Protein AF-A0A8J4T3T4-F1 (afdb_monomer_lite)

Structure (mmCIF, N/CA/C/O backbone):
data_AF-A0A8J4T3T4-F1
#
_entry.id   AF-A0A8J4T3T4-F1
#
loop_
_atom_site.group_PDB
_atom_site.id
_atom_site.type_symbol
_atom_site.label_atom_id
_atom_site.label_alt_id
_atom_site.label_comp_id
_atom_site.label_asym_id
_atom_site.label_entity_id
_atom_site.label_seq_id
_atom_site.pdbx_PDB_ins_code
_atom_site.Cartn_x
_atom_site.Cartn_y
_atom_site.Cartn_z
_atom_site.occupancy
_atom_site.B_iso_or_equiv
_atom_site.auth_seq_id
_atom_site.auth_comp_id
_atom_site.auth_asym_id
_atom_site.auth_atom_id
_atom_site.pdbx_PDB_model_num
ATOM 1 N N . MET A 1 1 ? -55.109 22.634 46.870 1.00 39.25 1 MET A N 1
ATOM 2 C CA . MET A 1 1 ? -54.175 21.512 47.119 1.00 39.25 1 MET A CA 1
ATOM 3 C C . MET A 1 1 ? -54.034 20.694 45.843 1.00 39.25 1 MET A C 1
ATOM 5 O O . MET A 1 1 ? -54.940 19.934 45.552 1.00 39.25 1 MET A O 1
ATOM 9 N N . LEU A 1 2 ? -52.961 20.878 45.070 1.00 35.53 2 LEU A N 1
ATOM 10 C CA . LEU A 1 2 ? -52.503 19.921 44.046 1.00 35.53 2 LEU A CA 1
ATOM 11 C C . LEU A 1 2 ? -51.121 20.370 43.555 1.00 35.53 2 LEU A C 1
ATOM 13 O O . LEU A 1 2 ? -50.955 20.935 42.481 1.00 35.53 2 LEU A O 1
ATOM 17 N N . ALA A 1 3 ? -50.116 20.167 44.406 1.00 38.81 3 ALA A N 1
ATOM 18 C CA . ALA A 1 3 ? -48.725 20.261 43.994 1.00 38.81 3 ALA A CA 1
ATOM 19 C C . ALA A 1 3 ? -48.353 18.931 43.324 1.00 38.81 3 ALA A C 1
ATOM 21 O O . ALA A 1 3 ? -47.914 17.988 43.986 1.00 38.81 3 ALA A O 1
ATOM 22 N N . VAL A 1 4 ? -48.580 18.837 42.011 1.00 45.38 4 VAL A N 1
ATOM 23 C CA . VAL A 1 4 ? -48.043 17.753 41.180 1.00 45.38 4 VAL A CA 1
ATOM 24 C C . VAL A 1 4 ? -46.530 17.942 41.131 1.00 45.38 4 VAL A C 1
ATOM 26 O O . VAL A 1 4 ? -45.985 18.680 40.315 1.00 45.38 4 VAL A O 1
ATOM 29 N N . THR A 1 5 ? -45.839 17.309 42.071 1.00 44.53 5 THR A N 1
ATOM 30 C CA . THR A 1 5 ? -44.384 17.220 42.067 1.00 44.53 5 THR A CA 1
ATOM 31 C C . THR A 1 5 ? -43.987 16.207 40.998 1.00 44.53 5 THR A C 1
ATOM 33 O O . THR A 1 5 ? -43.936 15.002 41.241 1.00 44.53 5 THR A O 1
ATOM 36 N N . LEU A 1 6 ? -43.711 16.703 39.788 1.00 42.75 6 LEU A N 1
ATOM 37 C CA . LEU A 1 6 ? -42.967 15.981 38.756 1.00 42.75 6 LEU A CA 1
ATOM 38 C C . LEU A 1 6 ? -41.566 15.670 39.304 1.00 42.75 6 LEU A C 1
ATOM 40 O O . LEU A 1 6 ? -40.599 16.380 39.033 1.00 42.75 6 LEU A O 1
ATOM 44 N N . ARG A 1 7 ? -41.437 14.604 40.104 1.00 40.16 7 ARG A N 1
ATOM 45 C CA . ARG A 1 7 ? -40.135 13.993 40.370 1.00 40.16 7 ARG A CA 1
ATOM 46 C C . ARG A 1 7 ? -39.658 13.398 39.054 1.00 40.16 7 ARG A C 1
ATOM 48 O O . ARG A 1 7 ? -39.972 12.254 38.730 1.00 40.16 7 ARG A O 1
ATOM 55 N N . MET A 1 8 ? -38.893 14.184 38.302 1.00 42.91 8 MET A N 1
ATOM 56 C CA . MET A 1 8 ? -37.979 13.643 37.308 1.00 42.91 8 MET A CA 1
ATOM 57 C C . MET A 1 8 ? -37.124 12.602 38.026 1.00 42.91 8 MET A C 1
ATOM 59 O O . MET A 1 8 ? -36.347 12.902 38.933 1.00 42.91 8 MET A O 1
ATOM 63 N N . ASN A 1 9 ? -37.376 11.344 37.684 1.00 43.09 9 ASN A N 1
ATOM 64 C CA . ASN A 1 9 ? -36.666 10.180 38.175 1.00 43.09 9 ASN A CA 1
ATOM 65 C C . ASN A 1 9 ? -35.253 10.213 37.580 1.00 43.09 9 ASN A C 1
ATOM 67 O O . ASN A 1 9 ? -34.970 9.523 36.603 1.00 43.09 9 ASN A O 1
ATOM 71 N N . ASN A 1 10 ? -34.390 11.052 38.155 1.00 49.22 10 ASN A N 1
ATOM 72 C CA . ASN A 1 10 ? -32.965 11.140 37.858 1.00 49.22 10 ASN A CA 1
ATOM 73 C C . ASN A 1 10 ? -32.270 9.866 38.358 1.00 49.22 10 ASN A C 1
ATOM 75 O O . ASN A 1 10 ? -31.515 9.882 39.329 1.00 49.22 10 ASN A O 1
ATOM 79 N N . LYS A 1 11 ? -32.533 8.728 37.711 1.00 50.09 11 LYS A N 1
ATOM 80 C CA . LYS A 1 11 ? -31.604 7.603 37.781 1.00 50.09 11 LYS A CA 1
ATOM 81 C C . LYS A 1 11 ? -30.396 8.001 36.932 1.00 50.09 11 LYS A C 1
ATOM 83 O O . LYS A 1 11 ? -30.601 8.367 35.776 1.00 50.09 11 LYS A O 1
ATOM 88 N N . PRO A 1 12 ? -29.159 7.951 37.454 1.00 42.62 12 PRO A N 1
ATOM 89 C CA . PRO A 1 12 ? -27.990 8.207 36.632 1.00 42.62 12 PRO A CA 1
ATOM 90 C C . PRO A 1 12 ? -27.937 7.118 35.561 1.00 42.62 12 PRO A C 1
ATOM 92 O O . PRO A 1 12 ? -27.625 5.960 35.842 1.00 42.62 12 PRO A O 1
ATOM 95 N N . HIS A 1 13 ? -28.311 7.473 34.334 1.00 48.62 13 HIS A N 1
ATOM 96 C CA . HIS A 1 13 ? -28.041 6.649 33.171 1.00 48.62 13 HIS A CA 1
ATOM 97 C C . HIS A 1 13 ? -26.522 6.507 33.089 1.00 48.62 13 HIS A C 1
ATOM 99 O O . HIS A 1 13 ? -25.823 7.476 32.800 1.00 48.62 13 HIS A O 1
ATOM 105 N N . GLN A 1 14 ? -25.993 5.322 33.398 1.00 47.62 14 GLN A N 1
ATOM 106 C CA . GLN A 1 14 ? -24.573 5.044 33.214 1.00 47.62 14 GLN A CA 1
ATOM 107 C C . GLN A 1 14 ? -24.295 4.898 31.714 1.00 47.62 14 GLN A C 1
ATOM 109 O O . GLN A 1 14 ? -24.202 3.796 31.180 1.00 47.62 14 GLN A O 1
ATOM 114 N N . CYS A 1 15 ? -24.195 6.028 31.012 1.00 50.44 15 CYS A N 1
ATOM 115 C CA . CYS A 1 15 ? -23.585 6.080 29.692 1.00 50.44 15 CYS A CA 1
ATOM 116 C C . CYS A 1 15 ? -22.118 5.672 29.852 1.00 50.44 15 CYS A C 1
ATOM 118 O O . CYS A 1 15 ? -21.277 6.495 30.207 1.00 50.44 15 CYS A O 1
ATOM 120 N N . LYS A 1 16 ? -21.797 4.395 29.617 1.00 58.03 16 LYS A N 1
ATOM 121 C CA . LYS A 1 16 ? -20.397 3.981 29.504 1.00 58.03 16 LYS A CA 1
ATOM 122 C C . LYS A 1 16 ? -19.777 4.736 28.320 1.00 58.03 16 LYS A C 1
ATOM 124 O O . LYS A 1 16 ? -20.340 4.680 27.223 1.00 58.03 16 LYS A O 1
ATOM 129 N N . PRO A 1 17 ? -18.652 5.445 28.508 1.00 56.56 17 PRO A N 1
ATOM 130 C CA . PRO A 1 17 ? -18.022 6.183 27.423 1.00 56.56 17 PRO A CA 1
ATOM 131 C C . PRO A 1 17 ? -17.591 5.210 26.315 1.00 56.56 17 PRO A C 1
ATOM 133 O O . PRO A 1 17 ? -16.733 4.355 26.515 1.00 56.56 17 PRO A O 1
ATOM 136 N N . ARG A 1 18 ? -18.206 5.337 25.130 1.00 62.97 18 ARG A N 1
ATOM 137 C CA . ARG A 1 18 ? -17.883 4.570 23.908 1.00 62.97 18 ARG A CA 1
ATOM 138 C C . ARG A 1 18 ? -16.712 5.169 23.116 1.00 62.97 18 ARG A C 1
ATOM 140 O O . ARG A 1 18 ? -16.503 4.792 21.967 1.00 62.97 18 ARG A O 1
ATOM 147 N N . THR A 1 19 ? -15.937 6.083 23.700 1.00 69.75 19 THR A N 1
ATOM 148 C CA . THR A 1 19 ? -14.845 6.800 23.018 1.00 69.75 19 THR A CA 1
ATOM 149 C C . THR A 1 19 ? -13.894 5.842 22.293 1.00 69.75 19 THR A C 1
ATOM 151 O O . THR A 1 19 ? -13.558 6.086 21.142 1.00 69.75 19 THR A O 1
ATOM 154 N N . ALA A 1 20 ? -13.577 4.693 22.902 1.00 72.44 20 ALA A N 1
ATOM 155 C CA . ALA A 1 20 ? -12.720 3.655 22.319 1.00 72.44 20 ALA A CA 1
ATOM 156 C C . ALA A 1 20 ? -13.289 2.979 21.048 1.00 72.44 20 ALA A C 1
ATOM 158 O O . ALA A 1 20 ? -12.543 2.471 20.214 1.00 72.44 20 ALA A O 1
ATOM 159 N N . GLN A 1 21 ? -14.610 2.952 20.877 1.00 80.81 21 GLN A N 1
ATOM 160 C CA . GLN A 1 21 ? -15.260 2.330 19.715 1.00 80.81 21 GLN A CA 1
ATOM 161 C C . GLN A 1 21 ? -15.253 3.270 18.518 1.00 80.81 21 GLN A C 1
ATOM 163 O O . GLN A 1 21 ? -14.997 2.860 17.392 1.00 80.81 21 GLN A O 1
ATOM 168 N N . TYR A 1 22 ? -15.493 4.556 18.774 1.00 81.94 22 TYR A N 1
ATOM 169 C CA . TYR A 1 22 ? -15.401 5.575 17.738 1.00 81.94 22 TYR A CA 1
ATOM 170 C C . TYR A 1 22 ? -13.957 5.759 17.273 1.00 81.94 22 TYR A C 1
ATOM 172 O O . TYR A 1 22 ? -13.722 5.867 16.075 1.00 81.94 22 TYR A O 1
ATOM 180 N N . THR A 1 23 ? -12.978 5.717 18.183 1.00 85.12 23 THR A N 1
ATOM 181 C CA . THR A 1 23 ? -11.561 5.801 17.800 1.00 85.12 23 THR A CA 1
ATOM 182 C C . THR A 1 23 ? -11.107 4.593 16.986 1.00 85.12 23 THR A C 1
ATOM 184 O O . THR A 1 23 ? -10.385 4.772 16.010 1.00 85.12 23 THR A O 1
ATOM 187 N N . THR A 1 24 ? -11.551 3.379 17.325 1.00 88.31 24 THR A N 1
ATOM 188 C CA . THR A 1 24 ? -11.223 2.170 16.545 1.00 88.31 24 THR A CA 1
ATOM 189 C C . THR A 1 24 ? -11.907 2.151 15.181 1.00 88.31 24 THR A C 1
ATOM 191 O O . THR A 1 24 ? -11.264 1.785 14.199 1.00 88.31 24 THR A O 1
ATOM 194 N N . LEU A 1 25 ? -13.155 2.623 15.082 1.00 89.44 25 LEU A N 1
ATOM 195 C CA . LEU A 1 25 ? -13.863 2.764 13.807 1.00 89.44 25 LEU A CA 1
ATOM 196 C C . LEU A 1 25 ? -13.187 3.793 12.891 1.00 89.44 25 LEU A C 1
ATOM 198 O O . LEU A 1 25 ? -12.900 3.498 11.732 1.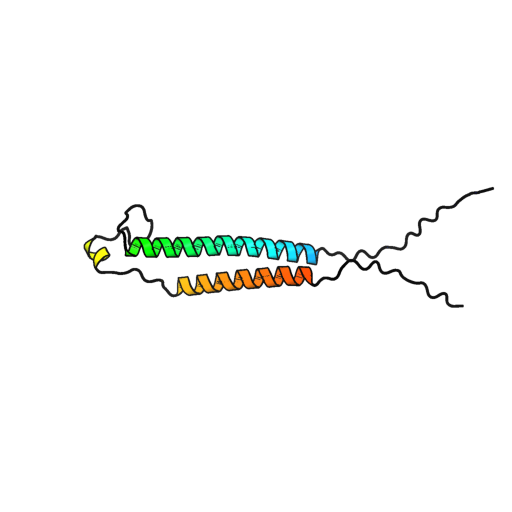00 89.44 25 LEU A O 1
ATOM 202 N N . ILE A 1 26 ? -12.891 4.985 13.420 1.00 90.44 26 ILE A N 1
ATOM 203 C CA . ILE A 1 26 ? -12.227 6.058 12.666 1.00 90.44 26 ILE A CA 1
ATOM 204 C C . ILE A 1 26 ? -10.811 5.627 12.267 1.00 90.44 26 ILE A C 1
ATOM 206 O O . ILE A 1 26 ? -10.430 5.773 11.108 1.00 90.44 26 ILE A O 1
ATOM 210 N N . GLY A 1 27 ? -10.050 5.039 13.195 1.00 92.00 27 GLY A N 1
ATOM 211 C CA . GLY A 1 27 ? -8.708 4.526 12.921 1.00 92.00 27 GLY A CA 1
ATOM 212 C C . GLY A 1 27 ? -8.707 3.441 11.843 1.00 92.00 27 GLY A C 1
ATOM 213 O O . GLY A 1 27 ? -7.905 3.500 10.913 1.00 92.00 27 GLY A O 1
ATOM 214 N N . GLY A 1 28 ? -9.653 2.500 11.910 1.00 92.69 28 GLY A N 1
ATOM 215 C CA . GLY A 1 28 ? -9.830 1.462 10.895 1.00 92.69 28 GLY A CA 1
ATOM 216 C C . GLY A 1 28 ? -10.162 2.029 9.513 1.00 92.69 28 GLY A C 1
ATOM 217 O O . GLY A 1 28 ? -9.568 1.599 8.524 1.00 92.69 28 GLY A O 1
ATOM 218 N N . ALA A 1 29 ? -11.047 3.028 9.437 1.00 93.56 29 ALA A N 1
ATOM 219 C CA . ALA A 1 29 ? -11.423 3.680 8.181 1.00 93.56 29 ALA A CA 1
ATOM 220 C C . ALA A 1 29 ? -10.260 4.462 7.547 1.00 93.56 29 ALA A C 1
ATOM 222 O O . ALA A 1 29 ? -10.035 4.365 6.341 1.00 93.56 29 ALA A O 1
ATOM 223 N N . ILE A 1 30 ? -9.484 5.190 8.358 1.00 95.19 30 ILE A N 1
ATOM 224 C CA . ILE A 1 30 ? -8.285 5.907 7.901 1.00 95.19 30 ILE A CA 1
ATOM 225 C C . ILE A 1 30 ? -7.253 4.916 7.352 1.00 95.19 30 ILE A C 1
ATOM 227 O O . ILE A 1 30 ? -6.754 5.103 6.243 1.00 95.19 30 ILE A O 1
ATOM 231 N N . LEU A 1 31 ? -6.980 3.830 8.087 1.00 94.50 31 LEU A N 1
ATOM 232 C CA . LEU A 1 31 ? -6.072 2.769 7.640 1.00 94.50 31 LEU A CA 1
ATOM 233 C C . LEU A 1 31 ? -6.527 2.138 6.321 1.00 94.50 31 LEU A C 1
ATOM 235 O O . LEU A 1 31 ? -5.688 1.847 5.474 1.00 94.50 31 LEU A O 1
ATOM 239 N N . TRP A 1 32 ? -7.837 1.967 6.125 1.00 94.44 32 TRP A N 1
ATOM 240 C CA . TRP A 1 32 ? -8.386 1.429 4.882 1.00 94.44 32 TRP A CA 1
ATOM 241 C C . TRP A 1 32 ? -8.087 2.338 3.686 1.00 94.44 32 TRP A C 1
ATOM 243 O O . TRP A 1 32 ? -7.598 1.882 2.654 1.00 94.44 32 TRP A O 1
ATOM 253 N N . PHE A 1 33 ? -8.335 3.642 3.844 1.00 94.62 33 PHE A N 1
ATOM 254 C CA . PHE A 1 33 ? -8.065 4.637 2.806 1.00 94.62 33 PHE A CA 1
ATOM 255 C C . PHE A 1 33 ? -6.574 4.738 2.473 1.00 94.62 33 PHE A C 1
ATOM 257 O O . PHE A 1 33 ? -6.208 4.772 1.299 1.00 94.62 33 PHE A O 1
ATOM 264 N N . LEU A 1 34 ? -5.709 4.741 3.490 1.00 93.94 34 LEU A N 1
ATOM 265 C CA . LEU A 1 34 ? -4.256 4.729 3.303 1.00 93.94 34 LEU A CA 1
ATOM 266 C C . LEU A 1 34 ? -3.786 3.473 2.565 1.00 93.94 34 LEU A C 1
ATOM 268 O O . LEU A 1 34 ? -2.987 3.585 1.637 1.00 93.94 34 LEU A O 1
ATOM 272 N N . ALA A 1 35 ? -4.311 2.299 2.924 1.00 93.19 35 ALA A N 1
ATOM 273 C CA . ALA A 1 35 ? -4.006 1.051 2.231 1.00 93.19 35 ALA A CA 1
ATOM 274 C C . ALA A 1 35 ? -4.441 1.100 0.755 1.00 93.19 35 ALA A C 1
ATOM 276 O O . ALA A 1 35 ? -3.709 0.654 -0.124 1.00 93.19 35 ALA A O 1
ATOM 277 N N . LEU A 1 36 ? -5.588 1.715 0.450 1.00 95.38 36 LEU A N 1
ATOM 278 C CA . LEU A 1 36 ? -6.061 1.878 -0.926 1.00 95.38 36 LEU A CA 1
ATOM 279 C C . LEU A 1 36 ? -5.147 2.802 -1.743 1.00 95.38 36 LEU A C 1
ATOM 281 O O . LEU A 1 36 ? -4.747 2.444 -2.850 1.00 95.38 36 LEU A O 1
ATOM 285 N N . ILE A 1 37 ? -4.760 3.957 -1.197 1.00 95.19 37 ILE A N 1
ATOM 286 C CA . ILE A 1 37 ? -3.820 4.875 -1.864 1.00 95.19 37 ILE A CA 1
ATOM 287 C C . ILE A 1 37 ? -2.469 4.185 -2.100 1.00 95.19 37 ILE A C 1
ATOM 289 O O . ILE A 1 37 ? -1.882 4.296 -3.181 1.00 95.19 37 ILE A O 1
ATOM 293 N N . TYR A 1 38 ? -1.988 3.436 -1.107 1.00 94.19 38 TYR A N 1
ATOM 294 C CA . TYR A 1 38 ? -0.744 2.683 -1.215 1.00 94.19 38 TYR A CA 1
ATOM 295 C C . TYR A 1 38 ? -0.834 1.578 -2.277 1.00 94.19 38 TYR A C 1
ATOM 297 O O . TYR A 1 38 ? 0.074 1.432 -3.094 1.00 94.19 38 TYR A O 1
ATOM 305 N N . PHE A 1 39 ? -1.962 0.867 -2.351 1.00 94.31 39 PHE A N 1
ATOM 306 C CA . PHE A 1 39 ? -2.234 -0.113 -3.399 1.00 94.31 39 PHE A CA 1
ATOM 307 C C . PHE A 1 39 ? -2.200 0.506 -4.801 1.00 94.31 39 PHE A C 1
ATOM 309 O O . PHE A 1 39 ? -1.508 -0.010 -5.678 1.00 94.31 39 PHE A O 1
ATOM 316 N N . VAL A 1 40 ? -2.891 1.632 -5.011 1.00 94.75 40 V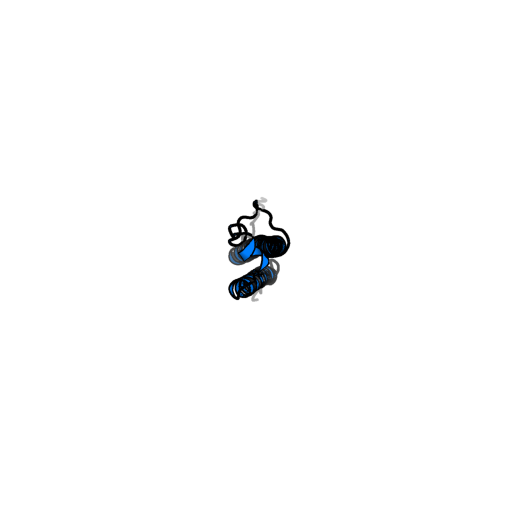AL A N 1
ATOM 317 C CA . VAL A 1 40 ? -2.877 2.342 -6.302 1.00 94.75 40 VAL A CA 1
ATOM 318 C C . VAL A 1 40 ? -1.453 2.754 -6.675 1.00 94.75 40 VAL A C 1
ATOM 320 O O . VAL A 1 40 ? -1.040 2.577 -7.819 1.00 94.75 40 VAL A O 1
ATOM 323 N N . SER A 1 41 ? -0.672 3.226 -5.702 1.00 92.69 41 SER A N 1
ATOM 324 C CA . SER A 1 41 ? 0.734 3.590 -5.913 1.00 92.69 41 SER A CA 1
ATOM 325 C C . SER A 1 41 ? 1.582 2.392 -6.359 1.00 92.69 41 SER A C 1
ATOM 327 O O . SER A 1 41 ? 2.388 2.526 -7.276 1.00 92.69 41 SER A O 1
ATOM 329 N N . LEU A 1 42 ? 1.373 1.205 -5.772 1.00 91.94 42 LEU A N 1
ATOM 330 C CA . LEU A 1 42 ? 2.061 -0.023 -6.190 1.00 91.94 42 LEU A CA 1
ATOM 331 C C . LEU A 1 42 ? 1.694 -0.444 -7.616 1.00 91.94 42 LEU A C 1
ATOM 333 O O . LEU A 1 42 ? 2.570 -0.874 -8.364 1.00 91.94 42 LEU A O 1
ATOM 337 N N . VAL A 1 43 ? 0.422 -0.307 -8.001 1.00 91.44 43 VAL A N 1
ATOM 338 C CA . VAL A 1 43 ? -0.039 -0.618 -9.363 1.00 91.44 43 VAL A CA 1
ATOM 339 C C . VAL A 1 43 ? 0.588 0.335 -10.376 1.00 91.44 43 VAL A C 1
ATOM 341 O O . VAL A 1 43 ? 1.104 -0.121 -11.394 1.00 91.44 43 VAL A O 1
ATOM 344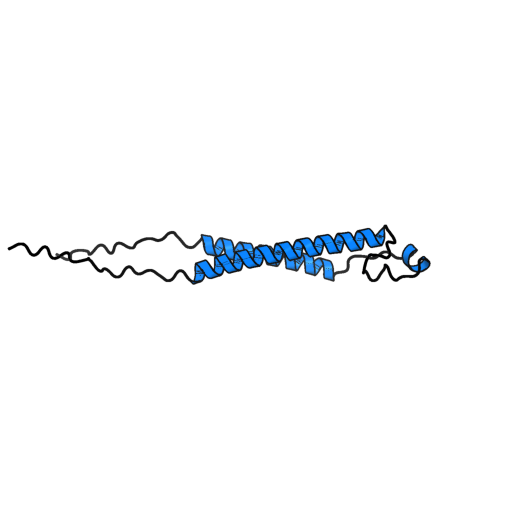 N N . LEU A 1 44 ? 0.595 1.639 -10.087 1.00 89.25 44 LEU A N 1
ATOM 345 C CA . LEU A 1 44 ? 1.229 2.638 -10.949 1.00 89.25 44 LEU A CA 1
ATOM 346 C C . LEU A 1 44 ? 2.734 2.396 -11.077 1.00 89.25 44 LEU A C 1
ATOM 348 O O . LEU A 1 44 ? 3.263 2.458 -12.180 1.00 89.25 44 LEU A O 1
ATOM 352 N N . PHE A 1 45 ? 3.413 2.061 -9.979 1.00 86.50 45 PHE A N 1
ATOM 353 C CA . PHE A 1 45 ? 4.830 1.707 -10.013 1.00 86.50 45 PHE A CA 1
ATOM 354 C C . PHE A 1 45 ? 5.091 0.494 -10.915 1.00 86.50 45 PHE A C 1
ATOM 356 O O . PHE A 1 45 ? 5.964 0.539 -11.780 1.00 86.50 45 PHE A O 1
ATOM 363 N N . LEU A 1 46 ? 4.308 -0.576 -10.757 1.00 86.12 46 LEU A N 1
ATOM 364 C CA . LEU A 1 46 ? 4.460 -1.784 -11.566 1.00 86.12 46 LEU A CA 1
ATOM 365 C C . LEU A 1 46 ? 4.156 -1.522 -13.046 1.00 86.12 46 LEU A C 1
ATOM 367 O O . LEU A 1 46 ? 4.847 -2.048 -13.921 1.00 86.12 46 LEU A O 1
ATOM 371 N N . PHE A 1 47 ? 3.165 -0.677 -13.329 1.00 84.94 47 PHE A N 1
ATOM 372 C CA . PHE A 1 47 ? 2.873 -0.219 -14.681 1.00 84.94 47 PHE A CA 1
ATOM 373 C C . PHE A 1 47 ? 4.055 0.552 -15.278 1.00 84.94 47 PHE A C 1
ATOM 375 O O . PHE A 1 47 ? 4.487 0.210 -16.374 1.00 84.94 47 PHE A O 1
ATOM 382 N N . SER A 1 48 ? 4.636 1.511 -14.551 1.00 81.25 48 SER A N 1
ATOM 383 C CA . SER A 1 48 ? 5.799 2.278 -15.016 1.00 81.25 48 SER A CA 1
ATOM 384 C C . SER A 1 48 ? 7.000 1.386 -15.331 1.00 81.25 48 SER A C 1
ATOM 386 O O . SER A 1 48 ? 7.558 1.503 -16.415 1.00 81.25 48 SER A O 1
ATOM 388 N N . VAL A 1 49 ? 7.342 0.436 -14.450 1.00 80.19 49 VAL A N 1
ATOM 389 C CA . VAL A 1 49 ? 8.434 -0.531 -14.695 1.00 80.19 49 VAL A CA 1
ATOM 390 C C . VAL A 1 49 ? 8.143 -1.391 -15.929 1.00 80.19 49 VAL A C 1
ATOM 392 O O . VAL A 1 49 ? 9.026 -1.676 -16.735 1.00 80.19 49 VAL A O 1
ATOM 395 N N . THR A 1 50 ? 6.886 -1.799 -16.110 1.00 81.12 50 THR A N 1
ATOM 396 C CA . THR A 1 50 ? 6.485 -2.587 -17.281 1.00 81.12 50 THR A CA 1
ATOM 397 C C . THR A 1 50 ? 6.616 -1.765 -18.560 1.00 81.12 50 THR A C 1
ATOM 399 O O . THR A 1 50 ? 7.192 -2.242 -19.532 1.00 81.12 50 THR A O 1
ATOM 402 N N . VAL A 1 51 ? 6.132 -0.522 -18.569 1.00 78.81 51 VAL A N 1
ATOM 403 C CA . VAL A 1 51 ? 6.246 0.371 -19.729 1.00 78.81 51 VAL A CA 1
ATOM 404 C C . VAL A 1 51 ? 7.710 0.657 -20.049 1.00 78.81 51 VAL A C 1
ATOM 406 O O . VAL A 1 51 ? 8.093 0.504 -21.204 1.00 78.81 51 VAL A O 1
ATOM 409 N N . GLU A 1 52 ? 8.546 0.954 -19.051 1.00 75.00 52 GLU A N 1
ATOM 410 C CA . GLU A 1 52 ? 9.987 1.168 -19.244 1.00 75.00 52 GLU A CA 1
ATOM 411 C C . GLU A 1 52 ? 10.710 -0.058 -19.803 1.00 75.00 52 GLU A C 1
ATOM 413 O O . GLU A 1 52 ? 11.735 0.095 -20.465 1.00 75.00 52 GLU A O 1
ATOM 418 N N . ASN A 1 53 ? 10.181 -1.267 -19.598 1.00 76.25 53 ASN A N 1
ATOM 419 C CA . ASN A 1 53 ? 10.746 -2.481 -20.175 1.00 76.25 53 ASN A CA 1
ATOM 420 C C . ASN A 1 53 ? 10.437 -2.670 -21.669 1.00 76.25 53 ASN A C 1
ATOM 422 O O . ASN A 1 53 ? 11.212 -3.348 -22.344 1.00 76.25 53 ASN A O 1
ATOM 426 N N . PHE A 1 54 ? 9.338 -2.104 -22.179 1.00 73.50 54 PHE A N 1
ATOM 427 C CA . PHE A 1 54 ? 8.863 -2.339 -23.552 1.00 73.50 54 PHE A CA 1
ATOM 428 C C . PHE A 1 54 ? 8.882 -1.098 -24.448 1.00 73.50 54 PHE A C 1
ATOM 430 O O . PHE A 1 54 ? 8.932 -1.232 -25.668 1.00 73.50 54 PHE A O 1
ATOM 437 N N . HIS A 1 55 ? 8.822 0.098 -23.868 1.00 70.31 55 HIS A N 1
ATOM 438 C CA . HIS A 1 55 ? 8.809 1.361 -24.590 1.00 70.31 55 HIS A CA 1
ATOM 439 C C . HIS A 1 55 ? 9.883 2.283 -24.026 1.00 70.31 55 HIS A C 1
ATOM 441 O O . HIS A 1 55 ? 9.865 2.657 -22.8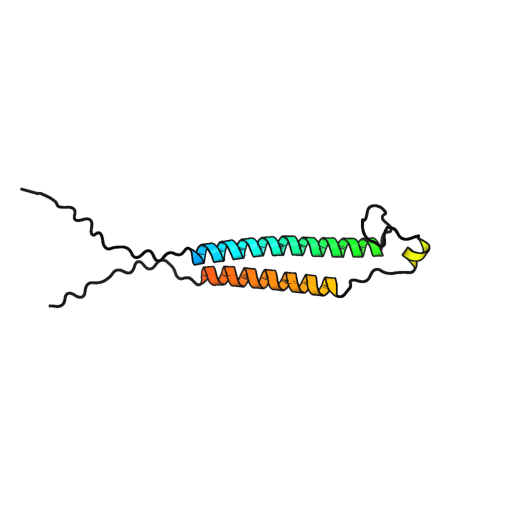52 1.00 70.31 55 HIS A O 1
ATOM 447 N N . LYS A 1 56 ? 10.804 2.695 -24.901 1.00 65.44 56 LYS A N 1
ATOM 448 C CA . LYS A 1 56 ? 11.824 3.683 -24.569 1.00 65.44 56 LYS A CA 1
ATOM 449 C C . LYS A 1 56 ? 11.209 5.076 -24.617 1.00 65.44 56 LYS A C 1
ATOM 451 O O . LYS A 1 56 ? 11.352 5.792 -25.604 1.00 65.44 56 LYS A O 1
ATOM 456 N N . ASP A 1 57 ? 10.479 5.435 -23.573 1.00 62.72 57 ASP A N 1
ATOM 457 C CA . ASP A 1 57 ? 9.805 6.724 -23.499 1.00 62.72 57 ASP A CA 1
ATOM 458 C C . ASP A 1 57 ? 10.577 7.662 -22.540 1.00 62.72 57 ASP A C 1
ATOM 460 O O . ASP A 1 57 ? 10.658 7.402 -21.336 1.00 62.72 57 ASP A O 1
ATOM 464 N N . PRO A 1 58 ? 11.211 8.740 -23.053 1.00 60.72 58 PRO A N 1
ATOM 465 C CA . PRO A 1 58 ? 12.088 9.625 -22.275 1.00 60.72 58 PRO A CA 1
ATOM 466 C C . PRO A 1 58 ? 11.342 10.469 -21.231 1.00 60.72 58 PRO A C 1
ATOM 468 O O . PRO A 1 58 ? 11.967 11.226 -20.492 1.00 60.72 58 PRO A O 1
ATOM 471 N N . LYS A 1 59 ? 10.008 10.378 -21.184 1.00 63.47 59 LYS A N 1
ATOM 472 C CA . LYS A 1 59 ? 9.171 11.052 -20.186 1.00 63.47 59 LYS A CA 1
ATOM 473 C C . LYS A 1 59 ? 9.010 10.259 -18.888 1.00 63.47 59 LYS A C 1
ATOM 475 O O . LYS A 1 59 ? 8.515 10.827 -17.915 1.00 63.47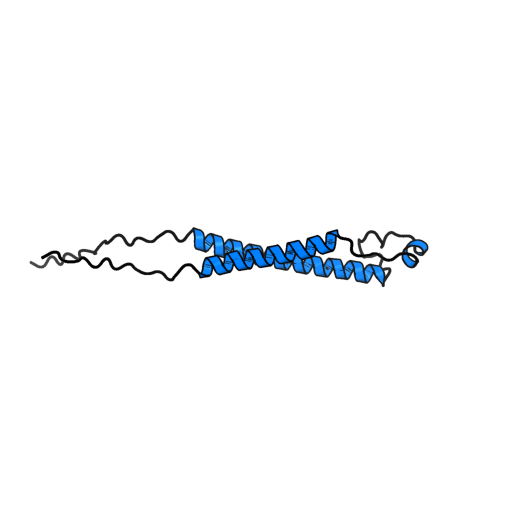 59 LYS A O 1
ATOM 480 N N . LEU A 1 60 ? 9.395 8.981 -18.851 1.00 59.62 60 LEU A N 1
ATOM 481 C CA . LEU A 1 60 ? 9.376 8.203 -17.611 1.00 59.62 60 LEU A CA 1
ATOM 482 C C . LEU A 1 60 ? 10.630 8.488 -16.772 1.00 59.62 60 LEU A C 1
ATOM 484 O O . LEU A 1 60 ? 11.741 8.596 -17.287 1.00 59.62 60 LEU A O 1
ATOM 488 N N . LEU A 1 61 ? 10.428 8.643 -15.464 1.00 59.16 61 LEU A N 1
ATOM 489 C CA . LEU A 1 61 ? 11.438 9.058 -14.480 1.00 59.16 61 LEU A CA 1
ATOM 490 C C . LEU A 1 61 ? 12.251 7.890 -13.885 1.00 59.16 61 LEU A C 1
ATOM 492 O O . LEU A 1 61 ? 12.958 8.095 -12.898 1.00 59.16 61 LEU A O 1
ATOM 496 N N . GLY A 1 62 ? 12.136 6.666 -14.405 1.00 60.88 62 GLY A N 1
ATOM 497 C CA . GLY A 1 62 ? 12.872 5.525 -13.871 1.00 60.88 62 GLY A CA 1
ATOM 498 C C . GLY A 1 62 ? 14.348 5.526 -14.247 1.00 60.88 62 GLY A C 1
ATOM 499 O O . GLY A 1 62 ? 14.801 6.170 -15.194 1.00 60.88 62 GLY A O 1
ATOM 500 N N . ALA A 1 63 ? 15.136 4.780 -13.472 1.00 64.06 63 ALA A N 1
ATOM 501 C CA . ALA A 1 63 ? 16.589 4.726 -13.619 1.00 64.06 63 ALA A CA 1
ATOM 502 C C . ALA A 1 63 ? 17.033 4.229 -15.008 1.00 64.06 63 ALA A C 1
ATOM 504 O O . ALA A 1 63 ? 18.138 4.550 -15.450 1.00 64.06 63 ALA A O 1
ATOM 505 N N . ARG A 1 64 ? 16.171 3.470 -15.699 1.00 64.88 64 ARG A N 1
ATOM 506 C CA . ARG A 1 64 ? 16.450 2.859 -16.998 1.00 64.88 64 ARG A CA 1
ATOM 507 C C . ARG A 1 64 ? 16.202 3.804 -18.181 1.00 64.88 64 ARG A C 1
ATOM 509 O O . ARG A 1 64 ? 16.846 3.641 -19.220 1.00 64.88 64 ARG A O 1
ATOM 516 N N . SER A 1 65 ? 15.357 4.829 -18.038 1.00 61.72 65 SER A N 1
ATOM 517 C CA . SER A 1 65 ? 15.098 5.812 -19.107 1.00 61.72 65 SER A CA 1
ATOM 518 C C . SER A 1 65 ? 16.312 6.704 -19.411 1.00 61.72 65 SER A C 1
ATOM 520 O O . SER A 1 65 ? 16.480 7.163 -20.542 1.00 61.72 65 SER A O 1
ATOM 522 N N . GLY A 1 66 ? 17.211 6.878 -18.435 1.00 66.44 66 GLY A N 1
ATOM 523 C CA . GLY A 1 66 ? 18.480 7.597 -18.585 1.00 66.44 66 GLY A CA 1
ATOM 524 C C . GLY A 1 66 ? 19.608 6.791 -19.241 1.00 66.44 66 GLY A C 1
ATOM 525 O O . GLY A 1 66 ? 20.706 7.319 -19.424 1.00 66.44 66 GLY A O 1
ATOM 526 N N . TRP A 1 67 ? 19.390 5.514 -19.579 1.00 76.38 67 TRP A N 1
ATOM 527 C CA . TRP A 1 67 ? 20.451 4.662 -20.117 1.00 76.38 67 TRP A CA 1
ATOM 528 C C . TRP A 1 67 ? 20.705 4.888 -21.619 1.00 76.38 67 TRP A C 1
ATOM 530 O O . TRP A 1 67 ? 19.772 5.106 -22.406 1.00 76.38 67 TRP A O 1
ATOM 540 N N . PRO A 1 68 ? 21.973 4.774 -22.066 1.00 73.69 68 PRO A N 1
ATOM 541 C CA . PRO A 1 68 ? 22.286 4.748 -23.489 1.00 73.69 68 PRO A CA 1
ATOM 542 C C . PRO A 1 68 ? 21.552 3.584 -24.174 1.00 73.69 68 PRO A C 1
ATOM 544 O O . PRO A 1 68 ? 21.464 2.496 -23.606 1.00 73.69 68 PRO A O 1
ATOM 547 N N . SER A 1 69 ? 21.066 3.776 -25.411 1.00 73.19 69 SER A N 1
ATOM 548 C CA . SER A 1 69 ? 20.228 2.784 -26.125 1.00 73.19 69 SER A CA 1
ATOM 549 C C . SER A 1 69 ? 20.825 1.376 -26.142 1.00 73.19 69 SER A C 1
ATOM 551 O O . SER A 1 69 ? 20.121 0.407 -25.909 1.00 73.19 69 SER A O 1
ATOM 553 N N . LYS A 1 70 ? 22.146 1.267 -26.317 1.00 75.62 70 LYS A N 1
ATOM 554 C CA . LYS A 1 70 ? 22.848 -0.022 -26.356 1.00 75.62 70 LYS A CA 1
ATOM 555 C C . LYS A 1 70 ? 22.757 -0.803 -25.039 1.00 75.62 70 LYS A C 1
ATOM 557 O O . LYS A 1 70 ? 22.716 -2.024 -25.059 1.00 75.62 70 LYS A O 1
ATOM 562 N N . VAL A 1 71 ? 22.738 -0.101 -23.905 1.00 72.44 71 VAL A N 1
ATOM 563 C CA . VAL A 1 71 ? 22.573 -0.709 -22.576 1.00 72.44 71 VAL A CA 1
ATOM 564 C C . VAL A 1 71 ? 21.101 -1.017 -22.334 1.00 72.44 71 VAL A C 1
ATOM 566 O O . VAL A 1 71 ? 20.784 -2.101 -21.855 1.00 72.44 71 VAL A O 1
ATOM 569 N N . TYR A 1 72 ? 20.211 -0.103 -22.730 1.00 71.06 72 TYR A N 1
ATOM 570 C CA . TYR A 1 72 ? 18.764 -0.279 -22.642 1.00 71.06 72 TYR A CA 1
ATOM 571 C C . TYR A 1 72 ? 18.299 -1.557 -23.357 1.00 71.06 72 TYR A C 1
ATOM 573 O O . TYR A 1 72 ? 17.612 -2.356 -22.738 1.00 71.06 72 TYR A O 1
ATOM 581 N N . ASP A 1 73 ? 18.738 -1.814 -24.590 1.00 71.81 73 ASP A N 1
ATOM 582 C CA . ASP A 1 73 ? 18.286 -2.981 -25.367 1.00 71.81 73 ASP A CA 1
ATOM 583 C C . ASP A 1 73 ? 18.846 -4.324 -24.852 1.00 71.81 73 ASP A C 1
ATOM 585 O O . ASP A 1 73 ? 18.280 -5.381 -25.124 1.00 71.81 73 ASP A O 1
ATOM 589 N N . MET A 1 74 ? 19.957 -4.305 -24.104 1.00 74.56 74 MET A N 1
ATOM 590 C CA . MET A 1 74 ? 20.636 -5.513 -23.604 1.00 74.56 74 MET A CA 1
ATOM 591 C C . MET A 1 74 ? 20.241 -5.913 -22.178 1.00 74.56 74 MET A C 1
ATOM 593 O O . MET A 1 74 ? 20.670 -6.958 -21.691 1.00 74.56 74 MET A O 1
ATOM 597 N N . THR A 1 75 ? 19.466 -5.090 -21.479 1.00 72.31 75 THR A N 1
ATOM 598 C CA . THR A 1 75 ? 19.142 -5.289 -20.061 1.00 72.31 75 THR A CA 1
ATOM 599 C C . THR A 1 75 ? 17.636 -5.275 -19.854 1.00 72.31 75 THR A C 1
ATOM 601 O O . THR A 1 75 ? 16.924 -4.647 -20.618 1.00 72.31 75 THR A O 1
ATOM 604 N N . PHE A 1 76 ? 17.132 -5.967 -18.835 1.00 71.19 76 PHE A N 1
ATOM 605 C CA . PHE A 1 76 ? 15.727 -5.894 -18.424 1.00 71.19 76 PHE A CA 1
ATOM 606 C C . PHE A 1 76 ? 15.658 -5.456 -16.968 1.00 71.19 76 PHE A C 1
ATOM 608 O O . PHE A 1 76 ? 16.425 -5.948 -16.139 1.00 71.19 76 PHE A O 1
ATOM 615 N N . GLU A 1 77 ? 14.738 -4.548 -16.646 1.00 71.19 77 GLU A N 1
ATOM 616 C CA . GLU A 1 77 ? 14.506 -4.165 -15.262 1.00 71.19 77 GLU A CA 1
ATOM 617 C C . GLU A 1 77 ? 13.585 -5.193 -14.607 1.00 71.19 77 GLU A C 1
ATOM 619 O O . GLU A 1 77 ? 12.434 -5.392 -15.005 1.00 71.19 77 GLU A O 1
ATOM 624 N N . THR A 1 78 ? 14.114 -5.881 -13.600 1.00 74.88 78 THR A N 1
ATOM 625 C CA . THR A 1 78 ? 13.373 -6.877 -12.828 1.00 74.88 78 THR A CA 1
ATOM 626 C C . THR A 1 78 ? 12.971 -6.321 -11.472 1.00 74.88 78 THR A C 1
ATOM 628 O O . THR A 1 78 ? 13.788 -5.739 -10.760 1.00 74.88 78 THR A O 1
ATOM 631 N N . LEU A 1 79 ? 11.727 -6.584 -11.071 1.00 76.69 79 LEU A N 1
ATOM 632 C CA . LEU A 1 79 ? 11.210 -6.242 -9.747 1.00 76.69 79 LEU A CA 1
ATOM 633 C C . LEU A 1 79 ? 11.999 -6.979 -8.653 1.00 76.69 79 LEU A C 1
ATOM 635 O O . LEU A 1 79 ? 11.945 -8.206 -8.539 1.00 76.69 79 LEU A O 1
ATOM 639 N N . GLY A 1 80 ? 12.727 -6.216 -7.836 1.00 81.00 80 GLY A N 1
ATOM 640 C CA . GLY A 1 80 ? 13.510 -6.742 -6.720 1.00 81.00 80 GLY A CA 1
ATOM 641 C C . GLY A 1 80 ? 12.664 -7.223 -5.535 1.00 81.00 80 GLY A C 1
ATOM 642 O O . GLY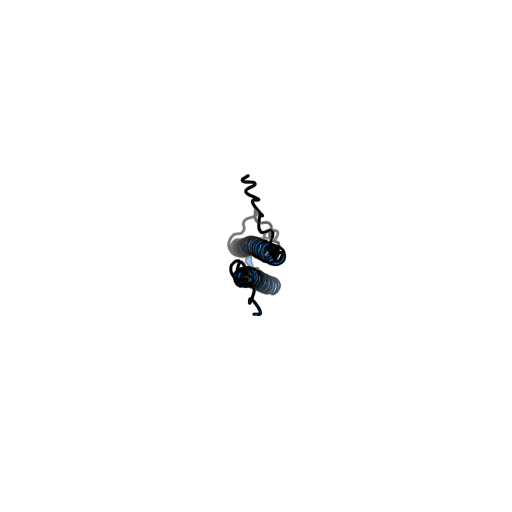 A 1 80 ? 11.439 -7.084 -5.486 1.00 81.00 80 GLY A O 1
ATOM 643 N N . THR A 1 81 ? 13.337 -7.751 -4.512 1.00 82.94 81 THR A N 1
ATOM 644 C CA . THR A 1 81 ? 12.724 -8.200 -3.246 1.00 82.94 81 THR A CA 1
ATOM 645 C C . THR A 1 81 ? 11.955 -7.096 -2.520 1.00 82.94 81 THR A C 1
ATOM 647 O O . THR A 1 81 ? 10.945 -7.381 -1.878 1.00 82.94 81 THR A O 1
ATOM 650 N N . MET A 1 82 ? 12.371 -5.838 -2.676 1.00 82.44 82 MET A N 1
ATOM 651 C CA . MET A 1 82 ? 11.715 -4.675 -2.074 1.00 82.44 82 MET A CA 1
ATOM 652 C C . MET A 1 82 ? 10.243 -4.542 -2.490 1.00 82.44 82 MET A C 1
ATOM 654 O O . MET A 1 82 ? 9.395 -4.260 -1.647 1.00 82.44 82 MET A O 1
ATOM 658 N N . PHE A 1 83 ? 9.912 -4.829 -3.754 1.00 86.00 83 PHE A N 1
ATOM 659 C CA . PHE A 1 83 ? 8.529 -4.773 -4.231 1.00 86.00 83 PHE A CA 1
ATOM 660 C C . PHE A 1 83 ? 7.647 -5.837 -3.563 1.00 86.00 83 PHE A C 1
ATOM 662 O O . PHE A 1 83 ? 6.520 -5.560 -3.164 1.00 86.00 83 PHE A O 1
ATOM 669 N N . ARG A 1 84 ? 8.178 -7.049 -3.358 1.00 86.94 84 ARG A N 1
ATOM 670 C CA . ARG A 1 84 ? 7.449 -8.131 -2.672 1.00 86.94 84 ARG A CA 1
ATOM 671 C C . ARG A 1 84 ? 7.150 -7.773 -1.217 1.00 86.94 84 ARG A C 1
ATOM 673 O O . ARG A 1 84 ? 6.048 -8.031 -0.739 1.00 86.94 84 ARG A O 1
ATOM 680 N N . ILE A 1 85 ? 8.111 -7.146 -0.535 1.00 91.19 85 ILE A N 1
ATOM 681 C CA . ILE A 1 85 ? 7.931 -6.640 0.833 1.00 91.19 85 ILE A CA 1
ATOM 682 C C . ILE A 1 85 ? 6.865 -5.538 0.852 1.00 91.19 85 ILE A C 1
ATOM 684 O O . ILE A 1 85 ? 5.999 -5.551 1.722 1.00 91.19 85 ILE A O 1
ATOM 688 N N . ALA A 1 86 ? 6.874 -4.637 -0.134 1.00 90.94 86 ALA A N 1
ATOM 689 C CA . ALA A 1 86 ? 5.874 -3.582 -0.267 1.00 90.94 86 ALA A CA 1
ATOM 690 C C . ALA A 1 86 ? 4.452 -4.143 -0.480 1.00 90.94 86 ALA A C 1
ATOM 692 O O . ALA A 1 86 ? 3.510 -3.719 0.190 1.00 90.94 86 ALA A O 1
ATOM 693 N N . CYS A 1 87 ? 4.289 -5.169 -1.324 1.00 91.31 87 CYS A N 1
ATOM 694 C CA . CYS A 1 87 ? 3.019 -5.891 -1.450 1.00 91.31 87 CYS A CA 1
ATOM 695 C C . CYS A 1 87 ? 2.588 -6.537 -0.124 1.00 91.31 87 CYS A C 1
ATOM 697 O O . CYS A 1 87 ? 1.423 -6.432 0.257 1.00 91.31 87 CYS A O 1
ATOM 699 N N . GLY A 1 88 ? 3.521 -7.169 0.596 1.00 93.19 88 GLY A N 1
ATOM 700 C CA . GLY A 1 88 ? 3.255 -7.752 1.914 1.00 93.19 88 GLY A CA 1
ATOM 701 C C . GLY A 1 88 ? 2.785 -6.710 2.932 1.00 93.19 88 GLY A C 1
ATOM 702 O O . GLY A 1 88 ? 1.781 -6.920 3.611 1.00 93.19 88 GLY A O 1
ATOM 703 N N . ALA A 1 89 ? 3.448 -5.553 2.984 1.00 93.75 89 ALA A N 1
ATOM 704 C CA . ALA A 1 89 ? 3.057 -4.437 3.840 1.00 93.75 89 ALA A CA 1
ATOM 705 C C . ALA A 1 89 ? 1.639 -3.940 3.519 1.00 93.75 89 ALA A C 1
ATOM 707 O O . ALA A 1 89 ? 0.847 -3.706 4.431 1.00 93.75 89 ALA A O 1
ATOM 708 N N . ASN A 1 90 ? 1.283 -3.856 2.234 1.00 94.50 90 ASN A N 1
ATOM 709 C CA . ASN A 1 90 ? -0.059 -3.464 1.814 1.00 94.50 90 ASN A CA 1
ATOM 710 C C . ASN A 1 90 ? -1.141 -4.445 2.307 1.00 94.50 90 ASN A C 1
ATOM 712 O O . ASN A 1 90 ? -2.182 -4.026 2.812 1.00 94.50 90 ASN A O 1
ATOM 716 N N . ILE A 1 91 ? -0.880 -5.754 2.223 1.00 94.25 91 ILE A N 1
ATOM 717 C CA . ILE A 1 91 ? -1.797 -6.786 2.736 1.00 94.25 91 ILE A CA 1
ATOM 718 C C . ILE A 1 91 ? -1.982 -6.636 4.250 1.00 94.25 91 ILE A C 1
ATOM 720 O O . ILE A 1 91 ? -3.111 -6.668 4.737 1.00 94.25 91 ILE A O 1
ATOM 724 N N . ILE A 1 92 ? -0.892 -6.428 4.995 1.00 95.50 92 ILE A N 1
ATOM 725 C CA . ILE A 1 92 ? -0.935 -6.245 6.454 1.00 95.50 92 ILE A CA 1
ATOM 726 C C . ILE A 1 92 ? -1.735 -4.990 6.829 1.00 95.50 92 ILE A C 1
ATOM 728 O O . ILE A 1 92 ? -2.500 -5.027 7.796 1.00 95.50 92 ILE A O 1
ATOM 732 N N . LEU A 1 93 ? -1.611 -3.899 6.067 1.00 94.50 93 LEU A N 1
ATOM 733 C CA . LEU A 1 93 ? -2.392 -2.677 6.284 1.00 94.50 93 LEU A CA 1
ATOM 734 C C . LEU A 1 93 ? -3.895 -2.917 6.101 1.00 94.50 93 LEU A C 1
ATOM 736 O O . LEU A 1 93 ? -4.682 -2.526 6.967 1.00 94.50 93 LEU A O 1
ATOM 740 N N . PHE A 1 94 ? -4.298 -3.615 5.035 1.00 94.81 94 PHE A N 1
ATOM 741 C CA . PHE A 1 94 ? -5.700 -3.995 4.846 1.00 94.81 94 PHE A CA 1
ATOM 742 C C . PHE A 1 94 ? -6.203 -4.914 5.961 1.00 94.81 94 PHE A C 1
ATOM 744 O O . PHE A 1 94 ? -7.282 -4.681 6.505 1.00 94.81 94 PHE A O 1
ATOM 751 N N . LEU A 1 95 ? -5.411 -5.916 6.348 1.00 95.69 95 LEU A N 1
ATOM 752 C CA . LEU A 1 95 ? -5.768 -6.843 7.422 1.00 95.69 95 LEU A CA 1
ATOM 753 C C . LEU A 1 95 ? -5.963 -6.108 8.757 1.00 95.69 95 LEU A C 1
ATOM 755 O O . LEU A 1 95 ? -6.939 -6.342 9.468 1.00 95.69 95 LEU A O 1
ATOM 759 N N . SER A 1 96 ? -5.063 -5.171 9.061 1.00 93.94 96 SER A N 1
ATOM 760 C CA . SER A 1 96 ? -5.129 -4.331 10.258 1.00 93.94 96 SER A CA 1
ATOM 761 C C . SER A 1 96 ? -6.373 -3.447 10.236 1.00 93.94 96 SER A C 1
ATOM 763 O O . SER A 1 96 ? -7.118 -3.409 11.210 1.00 93.94 96 SER A O 1
ATOM 765 N N . SER A 1 97 ? -6.661 -2.790 9.112 1.00 94.19 97 SER A N 1
ATOM 766 C CA . SER A 1 97 ? -7.872 -1.982 8.956 1.00 94.19 97 SER A CA 1
ATOM 767 C C . SER A 1 97 ? -9.147 -2.796 9.210 1.00 94.19 97 SER A C 1
ATOM 769 O O . SER A 1 97 ? -9.992 -2.389 10.011 1.00 94.19 97 SER A O 1
ATOM 771 N N . VAL A 1 98 ? -9.262 -3.979 8.599 1.00 93.25 98 VAL A N 1
ATOM 772 C CA . VAL A 1 98 ? -10.410 -4.875 8.797 1.00 93.25 98 VAL A CA 1
ATOM 773 C C . VAL A 1 98 ? -10.519 -5.308 10.260 1.00 93.25 98 VAL A C 1
ATOM 775 O O . VAL A 1 98 ? -11.614 -5.283 10.821 1.00 93.25 98 VAL A O 1
ATOM 778 N N . ALA A 1 99 ? -9.410 -5.644 10.922 1.00 92.50 99 ALA A N 1
ATOM 779 C CA . ALA A 1 99 ? -9.414 -5.989 12.344 1.00 92.50 99 ALA A CA 1
ATOM 780 C C . ALA A 1 99 ? -9.933 -4.835 13.227 1.00 92.50 99 ALA A C 1
ATOM 782 O O . ALA A 1 99 ? -10.749 -5.051 14.123 1.00 92.50 99 ALA A O 1
ATOM 783 N N . PHE A 1 100 ? -9.529 -3.595 12.945 1.00 90.69 100 PHE A N 1
ATOM 784 C CA . PHE A 1 100 ? -10.023 -2.416 13.664 1.00 90.69 100 PHE A CA 1
ATOM 785 C C . PHE A 1 100 ? -11.517 -2.154 13.409 1.00 90.69 100 PHE A C 1
ATOM 787 O O . PHE A 1 100 ? -12.270 -1.900 14.352 1.00 90.69 100 PHE A O 1
ATOM 794 N N . LEU A 1 101 ? -11.972 -2.278 12.158 1.00 90.69 101 LEU A N 1
ATOM 795 C CA . LEU A 1 101 ? -13.380 -2.094 11.792 1.00 90.69 101 LEU A CA 1
ATOM 796 C C . LEU A 1 101 ? -14.278 -3.186 12.396 1.00 90.69 101 LEU A C 1
ATOM 798 O O . LEU A 1 101 ? -15.319 -2.881 12.979 1.00 90.69 101 LEU A O 1
ATOM 802 N N . THR A 1 102 ? -13.861 -4.450 12.334 1.00 88.06 102 THR A N 1
ATOM 803 C CA . THR A 1 102 ? -14.595 -5.574 12.941 1.00 88.06 102 THR A CA 1
ATOM 804 C C . THR A 1 102 ? -14.650 -5.462 14.464 1.00 88.06 102 THR A C 1
ATOM 806 O O . THR A 1 102 ? -15.728 -5.620 15.038 1.00 88.06 102 THR A O 1
ATOM 809 N N . SER A 1 103 ? -13.546 -5.083 15.117 1.00 85.38 103 SER A N 1
ATOM 810 C CA . SER A 1 103 ? -13.521 -4.785 16.555 1.00 85.38 103 SER A CA 1
ATOM 811 C C . SER A 1 103 ? -14.544 -3.709 16.920 1.00 85.38 103 SER A C 1
ATOM 813 O O . SER A 1 103 ? -15.345 -3.906 17.833 1.00 85.38 103 SER A O 1
ATOM 815 N N . SER A 1 104 ? -14.624 -2.625 16.139 1.00 81.88 104 SER A N 1
ATOM 816 C CA . SER A 1 104 ? -15.620 -1.568 16.362 1.00 81.88 104 SER A CA 1
ATOM 817 C C . SER A 1 104 ? -17.076 -2.059 16.244 1.00 81.88 104 SER A C 1
ATOM 819 O O . SER A 1 104 ? -17.953 -1.565 16.954 1.00 81.88 104 SER A O 1
ATOM 821 N N . SER A 1 105 ? -17.330 -3.073 15.408 1.00 78.81 105 SER A N 1
ATOM 822 C CA . SER A 1 105 ? -18.664 -3.652 15.191 1.00 78.81 105 SER A CA 1
ATOM 823 C C . SER A 1 105 ? -19.108 -4.641 16.277 1.00 78.81 105 SER A C 1
ATOM 825 O O . SER A 1 105 ? -20.307 -4.799 16.504 1.00 78.81 105 SER A O 1
ATOM 827 N N . LEU A 1 106 ? -18.160 -5.277 16.982 1.00 73.69 106 LEU A N 1
ATOM 828 C CA . LEU A 1 106 ? -18.448 -6.263 18.033 1.00 73.69 106 LEU A CA 1
ATOM 829 C C . LEU A 1 106 ? -19.031 -5.634 19.300 1.00 73.69 106 LEU A C 1
ATOM 831 O O . LEU A 1 106 ? -19.647 -6.314 20.124 1.00 73.69 106 LEU A O 1
ATOM 835 N N . PHE A 1 107 ? -18.844 -4.331 19.483 1.00 65.88 107 PHE A N 1
ATOM 836 C CA . PHE A 1 107 ? -19.355 -3.656 20.656 1.00 65.88 107 PHE A CA 1
ATOM 837 C C . PHE A 1 107 ? -20.889 -3.510 20.601 1.00 65.88 107 PHE A C 1
ATOM 839 O O . PHE A 1 107 ? -21.443 -2.661 19.897 1.00 65.88 107 PHE A O 1
ATOM 846 N N . GLY A 1 108 ? -21.576 -4.338 21.394 1.00 55.94 108 GLY A N 1
ATOM 847 C CA . GLY A 1 108 ? -23.034 -4.511 21.389 1.00 55.94 108 GLY A CA 1
ATOM 848 C C . GLY A 1 108 ? -23.864 -3.240 21.608 1.00 55.94 108 GLY A C 1
ATOM 849 O O . GLY A 1 108 ? -23.441 -2.328 22.320 1.00 55.94 108 GLY A O 1
ATOM 850 N N . LYS A 1 109 ? -25.056 -3.206 20.981 1.00 55.06 109 LYS A N 1
ATOM 851 C CA . LYS A 1 109 ? -26.064 -2.119 21.003 1.00 55.06 109 LYS A CA 1
ATOM 852 C C . LYS A 1 109 ? -26.278 -1.520 22.407 1.00 55.06 109 LYS A C 1
ATOM 854 O O . LYS A 1 109 ? -26.140 -2.241 23.390 1.00 55.06 109 LYS A O 1
ATOM 859 N N . PRO A 1 110 ? -26.661 -0.231 22.516 1.00 54.12 110 PRO A N 1
ATOM 860 C CA . PRO A 1 110 ? -26.891 0.414 23.806 1.00 54.12 110 PRO A CA 1
ATOM 861 C C . PRO A 1 110 ? -28.014 -0.298 24.570 1.00 54.12 110 PRO A C 1
ATOM 863 O O . PRO A 1 110 ? -29.196 -0.124 24.282 1.00 54.12 110 PRO A O 1
ATOM 866 N N . THR A 1 111 ? -27.650 -1.115 25.553 1.00 51.00 111 THR A N 1
ATOM 867 C CA . THR A 1 111 ? -28.588 -1.659 26.529 1.00 51.00 111 THR A CA 1
ATOM 868 C C . THR A 1 111 ? -28.769 -0.623 27.626 1.00 51.00 111 THR A C 1
ATOM 870 O O . THR A 1 111 ? -27.889 -0.400 28.454 1.00 51.00 111 THR A O 1
ATOM 873 N N . PHE A 1 112 ? -29.928 0.035 27.629 1.00 53.31 112 PHE A N 1
ATOM 874 C CA . PHE A 1 112 ? -30.367 0.816 28.777 1.00 53.31 112 PHE A CA 1
ATOM 875 C C . PHE A 1 112 ? -30.637 -0.160 29.923 1.00 53.31 112 PHE A C 1
ATOM 877 O O . PHE A 1 112 ? -31.676 -0.819 29.956 1.00 53.31 112 PHE A O 1
ATOM 884 N N . GLU A 1 113 ? -29.685 -0.293 30.843 1.00 47.72 113 GLU A N 1
ATOM 885 C CA . GLU A 1 113 ? -29.843 -1.142 32.019 1.00 47.72 113 GLU A CA 1
ATOM 886 C C . GLU A 1 113 ? -30.942 -0.547 32.919 1.00 47.72 113 GLU A C 1
ATOM 888 O O . GLU A 1 113 ? -30.726 0.372 33.715 1.00 47.72 113 GLU A O 1
ATOM 893 N N . LYS A 1 114 ? -32.179 -1.037 32.765 1.00 44.59 114 LYS A N 1
ATOM 894 C CA . LYS A 1 114 ? -33.255 -0.769 33.719 1.00 44.59 114 LYS A CA 1
ATOM 895 C C . LYS A 1 114 ? -32.909 -1.515 35.003 1.00 44.59 114 LYS A C 1
ATOM 897 O O . LYS A 1 114 ? -33.186 -2.700 35.128 1.00 44.59 114 LYS A O 1
ATOM 902 N N . LYS A 1 115 ? -32.331 -0.807 35.975 1.00 46.12 115 LYS A N 1
ATOM 903 C CA . LYS A 1 115 ? -32.149 -1.321 37.337 1.00 46.12 115 LYS A CA 1
ATOM 904 C C . LYS A 1 115 ? -33.530 -1.569 37.963 1.00 46.12 115 LYS A C 1
ATOM 906 O O . LYS A 1 115 ? -34.168 -0.631 38.464 1.00 46.12 115 LYS A O 1
ATOM 911 N N . THR A 1 116 ? -34.019 -2.804 37.868 1.00 46.44 116 THR A N 1
ATOM 912 C CA . THR A 1 116 ? -35.224 -3.287 38.547 1.00 46.44 116 THR A CA 1
ATOM 913 C C . THR A 1 116 ? -34.890 -3.369 40.033 1.00 46.44 116 THR A C 1
ATOM 915 O O . THR A 1 116 ? -34.099 -4.208 40.451 1.00 46.44 116 THR A O 1
ATOM 918 N N . MET A 1 117 ? -35.416 -2.442 40.836 1.00 44.28 117 MET A N 1
ATOM 919 C CA . MET A 1 117 ? -35.329 -2.554 42.293 1.00 44.28 117 MET A CA 1
ATOM 920 C C . MET A 1 117 ? -36.150 -3.774 42.710 1.00 44.28 117 MET A C 1
ATOM 922 O O . MET A 1 117 ? -37.377 -3.739 42.626 1.00 44.28 117 MET A O 1
ATOM 926 N N . GLN A 1 118 ? -35.480 -4.838 43.156 1.00 47.25 118 GLN A N 1
ATOM 927 C CA . GLN A 1 118 ? -36.105 -5.828 44.024 1.00 47.25 118 GLN A CA 1
ATOM 928 C C . GLN A 1 118 ? -36.588 -5.092 45.274 1.00 47.25 118 GLN A C 1
ATOM 930 O O . GLN A 1 118 ? -35.794 -4.548 46.042 1.00 47.25 118 GLN A O 1
ATOM 935 N N . ARG A 1 119 ? -37.910 -5.019 45.432 1.00 42.66 119 ARG A N 1
ATOM 936 C CA . ARG A 1 119 ? -38.548 -4.583 46.667 1.00 42.66 119 ARG A CA 1
ATOM 937 C C . ARG A 1 119 ? -38.333 -5.715 47.672 1.00 42.66 119 ARG A C 1
ATOM 939 O O . ARG A 1 119 ? -39.026 -6.725 47.609 1.00 42.66 119 ARG A O 1
ATOM 946 N N . ILE A 1 120 ? -37.319 -5.573 48.523 1.00 47.12 120 ILE A N 1
ATOM 947 C CA . ILE A 1 120 ? -37.188 -6.394 49.729 1.00 47.12 120 ILE A CA 1
ATOM 948 C C . ILE A 1 120 ? -38.426 -6.062 50.564 1.00 47.12 120 ILE A C 1
ATOM 950 O O . ILE A 1 120 ? -38.664 -4.890 50.867 1.00 47.12 120 ILE A O 1
ATOM 954 N N . THR A 1 121 ? -39.259 -7.075 50.773 1.00 49.94 121 THR A N 1
ATOM 955 C CA . THR A 1 121 ? -40.457 -7.017 51.617 1.00 49.94 121 THR A CA 1
ATOM 956 C C . THR A 1 121 ? -40.132 -7.746 52.903 1.00 49.94 121 THR A C 1
ATOM 958 O O . THR A 1 121 ? -39.378 -8.742 52.800 1.00 49.94 121 THR A O 1
#

Radius of gyration: 29.86 Å; chains: 1; bounding box: 77×30×78 Å

Organism: NCBI:txid100268

Foldseek 3Di:
DDPPPPPPPPPPQPPPDCVLLVCLQVVLVVLQVVLVVLVVVLVVVVVLLVCLQPPLDCPRPDPLNPDDPVVSVVDHDDDDPVSVVSVVVSVVSNVSSVVSNVVSVPPDDDDRPPPDDPPPD

Sequence (121 aa):
MLAVTLRMNNKPHQCKPRTAQYTTLIGGAILWFLALIYFVSLVLFLFSVTVENFHKDPKLLGARSGWPSKVYDMTFETLGTMFRIACGANIILFLSSVAFLTSSSLFGKPTFEKKTMQRIT

Secondary structure (DSSP, 8-state):
------------------HHHHHHHHHHHHHHHHHHHHHHHHHHHHHHHHHHHH---TT--STTTTS-HHHHHH------HHHHHHHHHHHHHHHHHHHHHHHHHHS--------------

pLDDT: mean 73.24, std 18.33, range [35.53, 95.69]